Protein AF-A0A935EZH1-F1 (afdb_monomer)

Mean predicted aligned error: 5.05 Å

Solvent-accessible surface area (backbone atoms only — not comparable to full-atom values): 7744 Å² total; per-residue (Å²): 63,42,37,42,35,36,66,31,36,33,66,79,80,51,53,32,55,53,38,46,32,31,34,36,39,27,26,78,84,67,53,75,42,56,32,66,47,81,33,93,39,33,60,50,78,46,59,80,34,67,82,28,65,54,37,97,57,52,30,60,74,58,43,36,92,97,57,56,61,54,73,52,80,43,65,44,79,91,60,82,68,48,70,51,41,32,40,40,44,85,37,91,50,43,87,83,33,95,85,34,66,62,54,72,47,69,59,83,83,88,78,80,68,90,66,92,73,59,71,46,75,74,84,78,80,86,79,90,126

Foldseek 3Di:
DKKKFFQADEPVPFGDWLAKKKKWKQWPVRDTWIAMDGTPHRMDDDDQFQVPPPTPDGSCVRAPPPTDIDMDMDRPDPDDTDMWIKDFQDFPCVVPDVPRDGGMDIDDDPDDDPDDGDYHDDDDDDDDD

Sequence (129 aa):
MLILNRVAGDFTSSAATIGNITGLVYDDQEIAYSYTRSIGSCQLREVLSNTFPRTFTPFSRVIPAGRSGWMKIYNAGTDEKALFGATINYNPDSQSNTGAFNQGHNLHTLTVTERQITVRIPVIIPTCN

Radius of gyration: 17.75 Å; Cα contacts (8 Å, |Δi|>4): 247; chains: 1; bounding box: 43×35×56 Å

Structure (mmCIF, N/CA/C/O backbone):
data_AF-A0A935EZH1-F1
#
_entry.id   AF-A0A935EZH1-F1
#
loop_
_atom_site.group_PDB
_atom_site.id
_atom_site.type_symbol
_atom_site.label_atom_id
_atom_site.label_alt_id
_atom_site.label_comp_id
_atom_site.label_asym_id
_atom_site.label_entity_id
_atom_site.label_seq_id
_atom_site.pdbx_PDB_ins_code
_atom_site.Cartn_x
_atom_site.Cartn_y
_atom_site.Cartn_z
_atom_site.occupancy
_atom_site.B_iso_or_equiv
_atom_site.auth_seq_id
_atom_site.auth_comp_id
_atom_site.auth_asym_id
_atom_site.auth_atom_id
_atom_site.pdbx_PDB_model_num
ATOM 1 N N . MET A 1 1 ? -9.785 -5.017 2.496 1.00 94.06 1 MET A N 1
ATOM 2 C CA . MET A 1 1 ? -8.588 -5.467 1.758 1.00 94.06 1 MET A CA 1
ATOM 3 C C . MET A 1 1 ? -8.031 -4.304 0.963 1.00 94.06 1 MET A C 1
ATOM 5 O O . MET A 1 1 ? -8.762 -3.699 0.194 1.00 94.06 1 MET A O 1
ATOM 9 N N . LEU A 1 2 ? -6.754 -4.001 1.154 1.00 95.81 2 LEU A N 1
ATOM 10 C CA . LEU A 1 2 ? -5.994 -3.040 0.370 1.00 95.81 2 LEU A CA 1
ATOM 11 C C . LEU A 1 2 ? -5.303 -3.763 -0.788 1.00 95.81 2 LEU A C 1
ATOM 13 O O . LEU A 1 2 ? -4.636 -4.776 -0.577 1.00 95.81 2 LEU A O 1
ATOM 17 N N . ILE A 1 3 ? -5.431 -3.206 -1.987 1.00 97.19 3 ILE A N 1
ATOM 18 C CA . ILE A 1 3 ? -4.666 -3.583 -3.171 1.00 97.19 3 ILE A CA 1
ATOM 19 C C . ILE A 1 3 ? -3.810 -2.385 -3.569 1.00 97.19 3 ILE A C 1
ATOM 21 O O . ILE A 1 3 ? -4.335 -1.288 -3.747 1.00 97.19 3 ILE A O 1
ATOM 25 N N . LEU A 1 4 ? -2.509 -2.597 -3.744 1.00 96.38 4 LEU A N 1
ATOM 26 C CA . LEU A 1 4 ? -1.572 -1.588 -4.235 1.00 96.38 4 LEU A CA 1
ATOM 27 C C . LEU A 1 4 ? -0.754 -2.182 -5.378 1.00 96.38 4 LEU A C 1
ATOM 29 O O . LEU A 1 4 ? -0.311 -3.323 -5.288 1.00 96.38 4 LEU A O 1
ATOM 33 N N . ASN A 1 5 ? -0.542 -1.409 -6.432 1.00 95.06 5 ASN A N 1
ATOM 34 C CA . ASN A 1 5 ? 0.177 -1.802 -7.635 1.00 95.06 5 ASN A CA 1
ATOM 35 C C . ASN A 1 5 ? 1.203 -0.735 -8.006 1.00 95.06 5 ASN A C 1
ATOM 37 O O . ASN A 1 5 ? 0.986 0.455 -7.759 1.00 95.06 5 ASN A O 1
ATOM 41 N N . ARG A 1 6 ? 2.283 -1.160 -8.666 1.00 93.25 6 ARG A N 1
ATOM 42 C CA . ARG A 1 6 ? 3.224 -0.257 -9.335 1.00 93.25 6 ARG A CA 1
ATOM 43 C C . ARG A 1 6 ? 2.976 -0.245 -10.843 1.00 93.25 6 ARG A C 1
ATOM 45 O O . ARG A 1 6 ? 2.917 -1.299 -11.469 1.00 93.25 6 ARG A O 1
ATOM 52 N N . VAL A 1 7 ? 2.897 0.945 -11.433 1.00 92.00 7 VAL A N 1
ATOM 53 C CA . VAL A 1 7 ? 2.927 1.132 -12.891 1.00 92.00 7 VAL A CA 1
ATOM 54 C C . VAL A 1 7 ? 4.389 1.218 -13.316 1.00 92.00 7 VAL A C 1
ATOM 56 O O . VAL A 1 7 ? 5.002 2.260 -13.136 1.00 92.00 7 VAL A O 1
ATOM 59 N N . ALA A 1 8 ? 4.983 0.120 -13.782 1.00 93.00 8 ALA A N 1
ATOM 60 C CA . ALA A 1 8 ? 6.298 0.083 -14.440 1.00 93.00 8 ALA A CA 1
ATOM 61 C C . ALA A 1 8 ? 6.637 -1.354 -14.866 1.00 93.00 8 ALA A C 1
ATOM 63 O O . ALA A 1 8 ? 6.058 -2.316 -14.357 1.00 93.00 8 ALA A O 1
ATOM 64 N N . GLY A 1 9 ? 7.645 -1.497 -15.723 1.00 92.88 9 GLY A N 1
ATOM 65 C CA . GLY A 1 9 ? 8.238 -2.787 -16.074 1.00 92.88 9 GLY A CA 1
ATOM 66 C C . GLY A 1 9 ? 7.780 -3.309 -17.427 1.00 92.88 9 GLY A C 1
ATOM 67 O O . GLY A 1 9 ? 7.296 -2.553 -18.271 1.00 92.88 9 GLY A O 1
ATOM 68 N N . ASP A 1 10 ? 7.968 -4.608 -17.637 1.00 93.00 10 ASP A N 1
ATOM 69 C CA . ASP A 1 10 ? 7.724 -5.256 -18.917 1.00 93.00 10 ASP A CA 1
ATOM 70 C C . ASP A 1 10 ? 6.665 -6.341 -18.767 1.00 93.00 10 ASP A C 1
ATOM 72 O O . ASP A 1 10 ? 6.918 -7.414 -18.228 1.00 93.00 10 ASP A O 1
ATOM 76 N N . PHE A 1 11 ? 5.464 -6.076 -19.269 1.00 90.25 11 PHE A N 1
ATOM 77 C CA . PHE A 1 11 ? 4.329 -6.984 -19.127 1.00 90.25 11 PHE A CA 1
ATOM 78 C C . PHE A 1 11 ? 4.418 -8.193 -20.067 1.00 90.25 11 PHE A C 1
ATOM 80 O O . PHE A 1 11 ? 3.543 -9.052 -20.033 1.00 90.25 11 PHE A O 1
ATOM 87 N N . THR A 1 12 ? 5.478 -8.300 -20.877 1.00 88.81 12 THR A N 1
ATOM 88 C CA . THR A 1 12 ? 5.827 -9.553 -21.565 1.00 88.81 12 THR A CA 1
ATOM 89 C C . THR A 1 12 ? 6.486 -10.570 -20.633 1.00 88.81 12 THR A C 1
ATOM 91 O O . THR A 1 12 ? 6.497 -11.757 -20.946 1.00 88.81 12 THR A O 1
ATOM 94 N N . SER A 1 13 ? 7.035 -10.123 -19.496 1.00 90.00 13 SER A N 1
ATOM 95 C CA . SER A 1 13 ? 7.741 -10.976 -18.536 1.00 90.00 13 SER A CA 1
ATOM 96 C C . SER A 1 13 ? 7.266 -10.74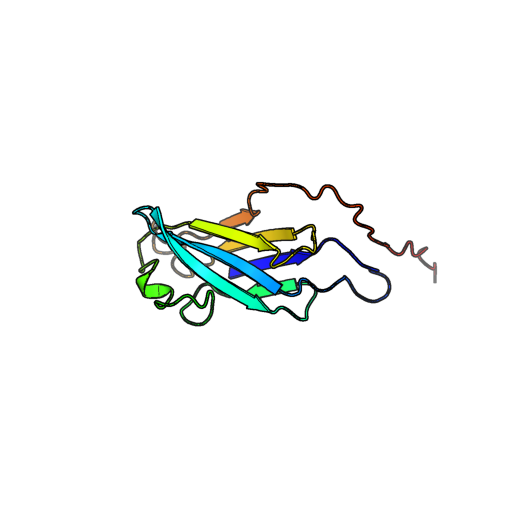9 -17.103 1.00 90.00 13 SER A C 1
ATOM 98 O O . SER A 1 13 ? 6.649 -11.628 -16.509 1.00 90.00 13 SER A O 1
ATOM 100 N N . SER A 1 14 ? 7.535 -9.574 -16.536 1.00 88.44 14 SER A N 1
ATOM 101 C CA . SER A 1 14 ? 7.105 -9.196 -15.196 1.00 88.44 14 SER A CA 1
ATOM 102 C C . SER A 1 14 ? 7.012 -7.677 -15.031 1.00 88.44 14 SER A C 1
ATOM 104 O O . SER A 1 14 ? 7.894 -6.911 -15.436 1.00 88.44 14 SER A O 1
ATOM 106 N N . ALA A 1 15 ? 5.945 -7.238 -14.365 1.00 91.94 15 ALA A N 1
ATOM 107 C CA . ALA A 1 15 ? 5.822 -5.867 -13.893 1.00 91.94 15 ALA A CA 1
ATOM 108 C C . ALA A 1 15 ? 6.885 -5.565 -12.821 1.00 91.94 15 ALA A C 1
ATOM 110 O O . ALA A 1 15 ? 7.289 -6.434 -12.046 1.00 91.94 15 ALA A O 1
ATOM 111 N N . ALA A 1 16 ? 7.319 -4.309 -12.744 1.00 93.75 16 ALA A N 1
ATOM 112 C CA . ALA A 1 16 ? 8.307 -3.887 -11.761 1.00 93.75 16 ALA A CA 1
ATOM 113 C C . ALA A 1 16 ? 7.762 -4.030 -10.329 1.00 93.75 16 ALA A C 1
ATOM 115 O O . ALA A 1 16 ? 6.590 -3.764 -10.054 1.00 93.75 16 ALA A O 1
ATOM 116 N N . THR A 1 17 ? 8.628 -4.410 -9.392 1.00 94.31 17 THR A N 1
ATOM 117 C CA . THR A 1 17 ? 8.250 -4.594 -7.985 1.00 94.31 17 THR A CA 1
ATOM 118 C C . THR A 1 17 ? 7.945 -3.260 -7.301 1.00 94.31 17 THR A C 1
ATOM 120 O O . THR A 1 17 ? 8.539 -2.230 -7.622 1.00 94.31 17 THR A O 1
ATOM 123 N N . ILE A 1 18 ? 7.027 -3.255 -6.331 1.00 93.94 18 ILE A N 1
ATOM 124 C CA . ILE A 1 18 ? 6.692 -2.065 -5.532 1.00 93.94 18 ILE A CA 1
ATOM 125 C C . ILE A 1 18 ? 7.890 -1.650 -4.664 1.00 93.94 18 ILE A C 1
ATOM 127 O O . ILE A 1 18 ? 8.175 -0.462 -4.512 1.00 93.94 18 ILE A O 1
ATOM 131 N N . GLY A 1 19 ? 8.639 -2.609 -4.122 1.00 93.12 19 GLY A N 1
ATOM 132 C CA . GLY A 1 19 ? 9.753 -2.354 -3.214 1.00 93.12 19 GLY A CA 1
ATOM 133 C C . GLY A 1 19 ? 9.280 -1.813 -1.864 1.00 93.12 19 GLY A C 1
ATOM 134 O O . GLY A 1 19 ? 8.216 -2.178 -1.368 1.00 93.12 19 GLY A O 1
ATOM 135 N N . ASN A 1 20 ? 10.085 -0.949 -1.249 1.00 93.62 20 ASN A N 1
ATOM 136 C CA . ASN A 1 20 ? 9.756 -0.371 0.052 1.00 93.62 20 ASN A CA 1
ATOM 137 C C . ASN A 1 20 ? 8.738 0.773 -0.077 1.00 93.62 20 ASN A C 1
ATOM 139 O O . ASN A 1 20 ? 8.908 1.670 -0.912 1.00 93.62 20 ASN A O 1
ATOM 143 N N . ILE A 1 21 ? 7.728 0.745 0.791 1.00 94.06 21 ILE A N 1
ATOM 144 C CA . ILE A 1 21 ? 6.773 1.830 1.025 1.00 94.06 21 ILE A CA 1
ATOM 145 C C . ILE A 1 21 ? 6.823 2.257 2.491 1.00 94.06 21 ILE A C 1
ATOM 147 O O . ILE A 1 21 ? 7.098 1.446 3.382 1.00 94.06 21 ILE A O 1
ATOM 151 N N . THR A 1 22 ? 6.503 3.520 2.726 1.00 95.19 22 THR A N 1
ATOM 152 C CA . THR A 1 22 ? 6.234 4.067 4.055 1.00 95.19 22 THR A CA 1
ATOM 153 C C . THR A 1 22 ? 4.836 4.666 4.045 1.00 95.19 22 THR A C 1
ATOM 155 O O . THR A 1 22 ? 4.318 5.058 2.999 1.00 95.19 22 THR A O 1
ATOM 158 N N . GLY A 1 23 ? 4.185 4.699 5.198 1.00 95.12 23 GLY A N 1
ATOM 159 C CA . GLY A 1 23 ? 2.867 5.287 5.311 1.00 95.12 23 GLY A CA 1
ATOM 160 C C . GLY A 1 23 ? 2.555 5.802 6.701 1.00 95.12 23 GLY A C 1
ATOM 161 O O . GLY A 1 23 ? 3.279 5.546 7.665 1.00 95.12 23 GLY A O 1
ATOM 162 N N . LEU A 1 24 ? 1.434 6.510 6.772 1.00 96.50 24 LEU A N 1
ATOM 163 C CA . LEU A 1 24 ? 0.814 6.984 8.003 1.00 96.50 24 LEU A CA 1
ATOM 164 C C . LEU A 1 24 ? -0.620 6.470 8.042 1.00 96.50 24 LEU A C 1
ATOM 166 O O . LEU A 1 24 ? -1.321 6.537 7.034 1.00 96.50 24 LEU A O 1
ATOM 170 N N . VAL A 1 25 ? -1.052 5.969 9.190 1.00 97.12 25 VAL A N 1
ATOM 171 C CA . VAL A 1 25 ? -2.456 5.692 9.501 1.00 97.12 25 VAL A CA 1
ATOM 172 C C . VAL A 1 25 ? -2.921 6.747 10.488 1.00 97.12 25 VAL A C 1
ATOM 174 O O . VAL A 1 25 ? -2.197 7.047 11.430 1.00 97.12 25 VAL A O 1
ATOM 177 N N . TYR A 1 26 ? -4.106 7.288 10.266 1.00 97.25 26 TYR A N 1
ATOM 178 C CA . TYR A 1 26 ? -4.747 8.280 11.109 1.00 97.25 26 TYR A CA 1
ATOM 179 C C . TYR A 1 26 ? -6.033 7.693 11.677 1.00 97.25 26 TYR A C 1
ATOM 181 O O . TYR A 1 26 ? -6.800 7.058 10.943 1.00 97.25 26 TYR A O 1
ATOM 189 N N . ASP A 1 27 ? -6.250 7.894 12.971 1.00 96.12 27 ASP A N 1
ATOM 190 C CA . ASP A 1 27 ? -7.533 7.617 13.612 1.00 96.12 27 ASP A CA 1
ATOM 191 C C . ASP A 1 27 ? -8.545 8.751 13.348 1.00 96.12 27 ASP A C 1
ATOM 193 O O . ASP A 1 27 ? -8.293 9.678 12.571 1.00 96.12 27 ASP A O 1
ATOM 197 N N . ASP A 1 28 ? -9.718 8.673 13.972 1.00 94.81 28 ASP A N 1
ATOM 198 C CA . ASP A 1 28 ? -10.762 9.691 13.846 1.00 94.81 28 ASP A CA 1
ATOM 199 C C . ASP A 1 28 ? -10.447 11.001 14.592 1.00 94.81 28 ASP A C 1
ATOM 201 O O . ASP A 1 28 ? -11.158 11.986 14.412 1.00 94.81 28 ASP A O 1
ATOM 205 N N . GLN A 1 29 ? -9.386 11.023 15.403 1.00 95.62 29 GLN A N 1
ATOM 206 C CA . GLN A 1 29 ? -8.866 12.207 16.091 1.00 95.62 29 GLN A CA 1
ATOM 207 C C . GLN A 1 29 ? -7.637 12.799 15.379 1.00 95.62 29 GLN A C 1
ATOM 209 O O . GLN A 1 29 ? -6.986 13.692 15.919 1.00 95.62 29 GLN A O 1
ATOM 214 N N . GLU A 1 30 ? -7.318 12.307 14.177 1.00 95.62 30 GLU A N 1
ATOM 215 C CA . GLU A 1 30 ? -6.157 12.692 13.369 1.00 95.62 30 GLU A CA 1
ATOM 216 C C . GLU A 1 30 ? -4.789 12.385 14.011 1.00 95.62 30 GLU A C 1
ATOM 218 O O . GLU A 1 30 ? -3.764 12.948 13.614 1.00 95.62 30 GLU A O 1
ATOM 223 N N . ILE A 1 31 ? -4.725 11.439 14.952 1.00 96.19 31 ILE A N 1
ATOM 224 C CA . ILE A 1 31 ? -3.453 10.967 15.507 1.00 96.19 31 ILE A CA 1
ATOM 225 C C . ILE A 1 31 ? -2.769 10.052 14.491 1.00 96.19 31 ILE A C 1
ATOM 227 O O . ILE A 1 31 ? -3.337 9.061 14.034 1.00 96.19 31 ILE A O 1
ATOM 231 N N . ALA A 1 32 ? -1.520 10.376 14.146 1.00 96.62 32 ALA A N 1
ATOM 232 C CA . ALA A 1 32 ? -0.756 9.678 13.118 1.00 96.62 32 ALA A CA 1
ATOM 233 C C . ALA A 1 32 ? 0.098 8.525 13.673 1.00 96.62 32 ALA A C 1
ATOM 235 O O . ALA A 1 32 ? 0.855 8.684 14.631 1.00 96.62 32 ALA A O 1
ATOM 236 N N . TYR A 1 33 ? 0.075 7.391 12.975 1.00 97.06 33 TYR A N 1
ATOM 237 C CA . TYR A 1 33 ? 0.861 6.196 13.271 1.00 97.06 33 TYR A CA 1
ATOM 238 C C . TYR A 1 33 ? 1.628 5.755 12.027 1.00 97.06 33 TYR A C 1
ATOM 240 O O . TYR A 1 33 ? 1.033 5.379 11.014 1.00 97.06 33 TYR A O 1
ATOM 248 N N . SER A 1 34 ? 2.957 5.787 12.089 1.00 95.88 34 SER A N 1
ATOM 249 C CA . SER A 1 34 ? 3.805 5.431 10.953 1.00 95.88 34 SER A CA 1
ATOM 250 C C . SER A 1 34 ? 4.029 3.928 10.824 1.00 95.88 34 SER A C 1
ATOM 252 O O . SER A 1 34 ? 4.058 3.187 11.809 1.00 95.88 34 SER A O 1
ATOM 254 N N . TYR A 1 35 ? 4.198 3.478 9.585 1.00 95.19 35 TYR A N 1
ATOM 255 C CA . TYR A 1 35 ? 4.605 2.115 9.264 1.00 95.19 35 TYR A CA 1
ATOM 256 C C . TYR A 1 35 ? 5.500 2.095 8.028 1.00 95.19 35 TYR A C 1
ATOM 258 O O . TYR A 1 35 ? 5.475 3.004 7.194 1.00 95.19 35 TYR A O 1
ATOM 266 N N . THR A 1 36 ? 6.257 1.014 7.884 1.00 94.50 36 THR A N 1
ATOM 267 C CA . THR A 1 36 ? 7.020 0.703 6.676 1.00 94.50 36 THR A CA 1
ATOM 268 C C . THR A 1 36 ? 6.700 -0.716 6.227 1.00 94.50 36 THR A C 1
ATOM 270 O O . THR A 1 36 ? 6.307 -1.574 7.024 1.00 94.50 36 THR A O 1
ATOM 273 N N . ARG A 1 37 ? 6.819 -0.980 4.926 1.00 93.69 37 ARG A N 1
ATOM 274 C CA . ARG A 1 37 ? 6.621 -2.319 4.369 1.00 93.69 37 ARG A CA 1
ATOM 275 C C . ARG A 1 37 ? 7.535 -2.531 3.174 1.00 93.69 37 ARG A C 1
ATOM 277 O O . ARG A 1 37 ? 7.539 -1.732 2.243 1.00 93.69 37 ARG A O 1
ATOM 284 N N . SER A 1 38 ? 8.271 -3.639 3.194 1.00 93.75 38 SER A N 1
ATOM 285 C CA . SER A 1 38 ? 9.025 -4.121 2.038 1.00 93.75 38 SER A CA 1
ATOM 286 C C . SER A 1 38 ? 8.171 -5.080 1.214 1.00 93.75 38 SER A C 1
ATOM 288 O O . SER A 1 38 ? 7.527 -5.975 1.770 1.00 93.75 38 SER A O 1
ATOM 290 N N . ILE A 1 39 ? 8.116 -4.859 -0.101 1.00 94.31 39 ILE A N 1
ATOM 291 C CA . ILE A 1 39 ? 7.246 -5.587 -1.026 1.00 94.31 39 ILE A CA 1
ATOM 292 C C . ILE A 1 39 ? 8.080 -6.037 -2.227 1.00 94.31 39 ILE A C 1
ATOM 294 O O . ILE A 1 39 ? 8.386 -5.254 -3.124 1.00 94.31 39 ILE A O 1
ATOM 298 N N . GLY A 1 40 ? 8.445 -7.319 -2.248 1.00 93.12 40 GLY A N 1
ATOM 299 C CA . GLY A 1 40 ? 9.213 -7.935 -3.339 1.00 93.12 40 GLY A CA 1
ATOM 300 C C . GLY A 1 40 ? 8.391 -8.277 -4.588 1.00 93.12 40 GLY A C 1
ATOM 301 O O . GLY A 1 40 ? 8.912 -8.905 -5.500 1.00 93.12 40 GLY A O 1
ATOM 302 N N . SER A 1 41 ? 7.114 -7.896 -4.632 1.00 93.44 41 SER A N 1
ATOM 303 C CA . SER A 1 41 ? 6.171 -8.182 -5.719 1.00 93.44 41 SER A CA 1
ATOM 304 C C . SER A 1 41 ? 5.708 -6.902 -6.422 1.00 93.44 41 SER A C 1
ATOM 306 O O . SER A 1 41 ? 5.867 -5.794 -5.908 1.00 93.44 41 SER A O 1
ATOM 308 N N . CYS A 1 42 ? 5.115 -7.041 -7.609 1.00 93.38 42 CYS A N 1
ATOM 309 C CA . CYS A 1 42 ? 4.501 -5.939 -8.364 1.00 93.38 42 CYS A CA 1
ATOM 310 C C . CYS A 1 42 ? 3.144 -5.477 -7.799 1.00 93.38 42 CYS A C 1
ATOM 312 O O . CYS A 1 42 ? 2.698 -4.364 -8.084 1.00 93.38 42 CYS A O 1
ATOM 314 N N . GLN A 1 43 ? 2.514 -6.321 -6.978 1.00 94.69 43 GLN A N 1
ATOM 315 C CA . GLN A 1 43 ? 1.231 -6.069 -6.332 1.00 94.69 43 GLN A CA 1
ATOM 316 C C . GLN A 1 43 ? 1.286 -6.464 -4.853 1.00 94.69 43 GLN A C 1
ATOM 318 O O . GLN A 1 43 ? 1.779 -7.539 -4.500 1.00 94.69 43 GLN A O 1
ATOM 323 N N . LEU A 1 44 ? 0.728 -5.610 -3.999 1.00 95.62 44 LEU A N 1
ATOM 324 C CA . LEU A 1 44 ? 0.397 -5.899 -2.608 1.00 95.62 44 LEU A CA 1
ATOM 325 C C . LEU A 1 44 ? -1.102 -6.180 -2.508 1.00 95.62 44 LEU A C 1
ATOM 327 O O . LEU A 1 44 ? -1.906 -5.409 -3.031 1.00 95.62 44 LEU A O 1
ATOM 331 N N . ARG A 1 45 ? -1.470 -7.244 -1.793 1.00 96.06 45 ARG A N 1
ATOM 332 C CA . ARG A 1 45 ? -2.850 -7.518 -1.378 1.00 96.06 45 ARG A CA 1
ATOM 333 C C . ARG A 1 45 ? -2.840 -7.896 0.087 1.00 96.06 45 ARG A C 1
ATOM 335 O O . ARG A 1 45 ? -2.326 -8.953 0.430 1.00 96.06 45 ARG A O 1
ATOM 342 N N . GLU A 1 46 ? -3.380 -7.030 0.928 1.00 95.75 46 GLU A N 1
ATOM 343 C CA . GLU A 1 46 ? -3.362 -7.238 2.373 1.00 95.75 46 GLU A CA 1
ATOM 344 C C . GLU A 1 46 ? -4.698 -6.854 2.997 1.00 95.75 46 GLU A C 1
ATOM 346 O O . GLU A 1 46 ? -5.386 -5.925 2.564 1.00 95.75 46 GLU A O 1
ATOM 351 N N . VAL A 1 47 ? -5.080 -7.568 4.048 1.00 94.00 47 VAL A N 1
ATOM 352 C CA . VAL A 1 47 ? -6.222 -7.190 4.880 1.00 94.00 47 VAL A CA 1
ATOM 353 C C . VAL A 1 47 ? -5.725 -6.257 5.977 1.00 94.00 47 VAL A C 1
ATOM 355 O O . VAL A 1 47 ? -4.749 -6.565 6.659 1.00 94.00 47 VAL A O 1
ATOM 358 N N . LEU A 1 48 ? -6.413 -5.125 6.156 1.00 93.25 48 LEU A N 1
ATOM 359 C CA . LEU A 1 48 ? -6.139 -4.214 7.264 1.00 93.25 48 LEU A CA 1
ATOM 360 C C . LEU A 1 48 ? -6.491 -4.923 8.577 1.00 93.25 48 LEU A C 1
ATOM 362 O O . LEU A 1 48 ? -7.648 -5.257 8.822 1.00 93.25 48 LEU A O 1
ATOM 366 N N . SER A 1 49 ? -5.471 -5.239 9.364 1.00 93.69 49 SER A N 1
ATOM 367 C CA . SER A 1 49 ? -5.549 -6.071 10.561 1.00 93.69 49 SER A CA 1
ATOM 368 C C . SER A 1 49 ? -4.307 -5.864 11.435 1.00 93.69 49 SER A C 1
ATOM 370 O O . SER A 1 49 ? -3.399 -5.107 11.100 1.00 93.69 49 SER A O 1
ATOM 372 N N . ASN A 1 50 ? -4.202 -6.581 12.554 1.00 94.31 50 ASN A N 1
ATOM 373 C CA . ASN A 1 50 ? -3.040 -6.473 13.448 1.00 94.31 50 ASN A CA 1
ATOM 374 C C . ASN A 1 50 ? -1.713 -6.976 12.837 1.00 94.31 50 ASN A C 1
ATOM 376 O O . ASN A 1 50 ? -0.649 -6.802 13.442 1.00 94.31 50 ASN A O 1
ATOM 380 N N . THR A 1 51 ? -1.745 -7.580 11.646 1.00 93.94 51 THR A N 1
ATOM 381 C CA . THR A 1 51 ? -0.546 -7.967 10.887 1.00 93.94 51 THR A CA 1
ATOM 382 C C . THR A 1 51 ? -0.152 -6.947 9.817 1.00 93.94 51 THR A C 1
ATOM 384 O O . THR A 1 51 ? 1.008 -6.937 9.405 1.00 93.94 51 THR A O 1
ATOM 387 N N . PHE A 1 52 ? -1.065 -6.073 9.387 1.00 93.75 52 PHE A N 1
ATOM 388 C CA . PHE A 1 52 ? -0.794 -5.003 8.432 1.00 93.75 52 PHE A CA 1
ATOM 389 C C . PHE A 1 52 ? -1.853 -3.892 8.524 1.00 93.75 52 PHE A C 1
ATOM 391 O O . PHE A 1 52 ? -3.040 -4.199 8.443 1.00 93.75 52 PHE A O 1
ATOM 398 N N . PRO A 1 53 ? -1.466 -2.607 8.559 1.00 94.81 53 PRO A N 1
ATOM 399 C CA . PRO A 1 53 ? -0.103 -2.081 8.654 1.00 94.81 53 PRO A CA 1
ATOM 400 C C . PRO A 1 53 ? 0.515 -2.301 10.045 1.00 94.81 53 PRO A C 1
ATOM 402 O O . PRO A 1 53 ? -0.161 -2.213 11.067 1.00 94.81 53 PRO A O 1
ATOM 405 N N . ARG A 1 54 ? 1.822 -2.595 10.087 1.00 93.31 54 ARG A N 1
ATOM 406 C CA . ARG A 1 54 ? 2.584 -2.764 11.337 1.00 93.31 54 ARG A CA 1
ATOM 407 C C . ARG A 1 54 ? 3.097 -1.405 11.798 1.00 93.31 54 ARG A C 1
ATOM 409 O O . ARG A 1 54 ? 4.163 -0.970 11.372 1.00 93.31 54 ARG A O 1
ATOM 416 N N . THR A 1 55 ? 2.317 -0.742 12.636 1.00 93.81 55 THR A N 1
ATOM 417 C CA . THR A 1 55 ? 2.729 0.454 13.379 1.00 93.81 55 THR A CA 1
ATOM 418 C C . THR A 1 55 ? 3.217 0.040 14.782 1.00 93.81 55 THR A C 1
ATOM 420 O O . THR A 1 55 ? 3.243 -1.150 15.111 1.00 93.81 55 THR A O 1
ATOM 423 N N . PHE A 1 56 ? 3.614 0.998 15.628 1.00 93.44 56 PHE A N 1
ATOM 424 C CA . PHE A 1 56 ? 4.007 0.717 17.022 1.00 93.44 56 PHE A CA 1
ATOM 425 C C . PHE A 1 56 ? 2.861 0.126 17.869 1.00 93.44 56 PHE A C 1
ATOM 427 O O . PHE A 1 56 ? 3.097 -0.664 18.782 1.00 93.44 56 PHE A O 1
ATOM 434 N N . THR A 1 57 ? 1.616 0.469 17.537 1.00 92.94 57 THR A N 1
ATOM 435 C CA . THR A 1 57 ? 0.405 0.021 18.232 1.00 92.94 57 THR A CA 1
ATOM 436 C C . THR A 1 57 ? -0.440 -0.824 17.273 1.00 92.94 57 THR A C 1
ATOM 438 O O . THR A 1 57 ? -0.644 -0.397 16.148 1.00 92.94 57 THR A O 1
ATOM 441 N N . PRO A 1 58 ? -0.987 -1.992 17.659 1.00 93.69 58 PRO A N 1
ATOM 442 C CA . PRO A 1 58 ? -1.770 -2.830 16.744 1.00 93.69 58 PRO A CA 1
ATOM 443 C C . PRO A 1 58 ? -2.893 -2.069 16.023 1.00 93.69 58 PRO A C 1
ATOM 445 O O . PRO A 1 58 ? -3.556 -1.229 16.631 1.00 93.69 58 PRO A O 1
ATOM 448 N N . PHE A 1 59 ? -3.151 -2.404 14.754 1.00 94.12 59 PHE A N 1
ATOM 449 C CA . PHE A 1 59 ? -4.161 -1.737 13.923 1.00 94.12 59 PHE A CA 1
ATOM 450 C C . PHE A 1 59 ? -5.530 -1.623 14.605 1.00 94.12 59 PHE A C 1
ATOM 452 O O . PHE A 1 59 ? -6.116 -0.550 14.599 1.00 94.12 59 PHE A O 1
ATOM 459 N N . SER A 1 60 ? -6.007 -2.678 15.273 1.00 94.94 60 SER A N 1
ATOM 460 C CA . SER A 1 60 ? -7.308 -2.681 15.956 1.00 94.94 60 SER A CA 1
ATOM 461 C C . SER A 1 60 ? -7.383 -1.755 17.177 1.00 94.94 60 SER A C 1
ATOM 463 O O . SER A 1 60 ? -8.459 -1.578 17.738 1.00 94.94 60 SER A O 1
ATOM 465 N N . ARG A 1 61 ? -6.250 -1.218 17.643 1.00 94.88 61 ARG A N 1
ATO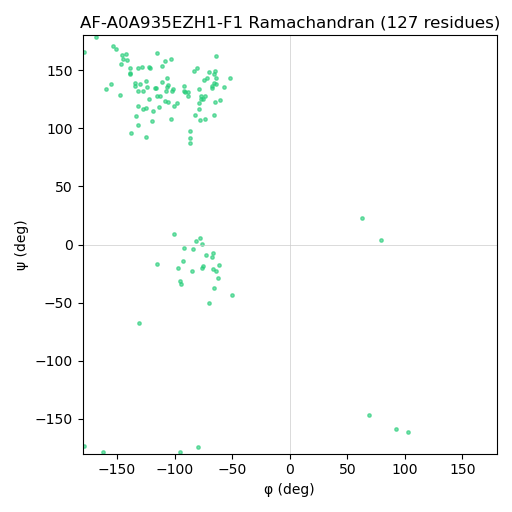M 466 C CA . ARG A 1 61 ? -6.202 -0.152 18.654 1.00 94.88 61 ARG A CA 1
ATOM 467 C C . ARG A 1 61 ? -6.102 1.232 18.020 1.00 94.88 61 ARG A C 1
ATOM 469 O O . ARG A 1 61 ? -6.610 2.172 18.609 1.00 94.88 61 ARG A O 1
ATOM 476 N N . VAL A 1 62 ? -5.454 1.340 16.858 1.00 95.88 62 VAL A N 1
ATOM 477 C CA . VAL A 1 62 ? -5.378 2.590 16.086 1.00 95.88 62 VAL A CA 1
ATOM 478 C C . VAL A 1 62 ? -6.743 2.931 15.490 1.00 95.88 62 VAL A C 1
ATOM 480 O O . VAL A 1 62 ? -7.240 4.028 15.679 1.00 95.88 62 VAL A O 1
ATOM 483 N N . ILE A 1 63 ? -7.383 1.970 14.820 1.00 94.88 63 ILE 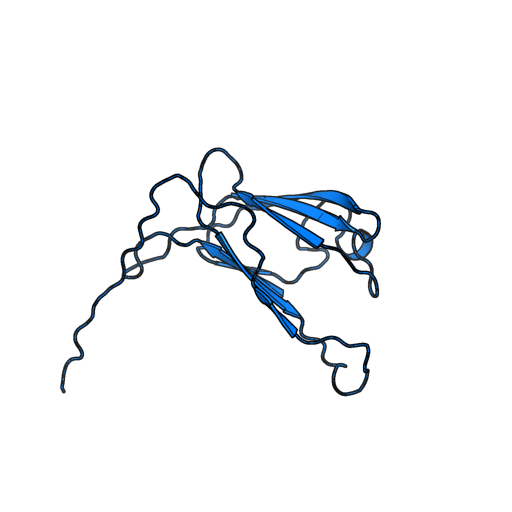A N 1
ATOM 484 C CA . ILE A 1 63 ? -8.753 2.088 14.310 1.00 94.88 63 ILE A CA 1
ATOM 485 C C . ILE A 1 63 ? -9.561 0.915 14.882 1.00 94.88 63 ILE A C 1
ATOM 487 O O . ILE A 1 63 ? -9.549 -0.186 14.320 1.00 94.88 63 ILE A O 1
ATOM 491 N N . PRO A 1 64 ? -10.230 1.109 16.031 1.00 93.06 64 PRO A N 1
ATOM 492 C CA . PRO A 1 64 ? -11.107 0.100 16.609 1.00 93.06 64 PRO A CA 1
ATOM 493 C C . PRO A 1 64 ? -12.315 -0.217 15.724 1.00 93.06 64 PRO A C 1
ATOM 495 O O . PRO A 1 64 ? -12.710 0.562 14.855 1.00 93.06 64 PRO A O 1
ATOM 498 N N . ALA A 1 65 ? -12.952 -1.359 15.986 1.00 88.31 65 ALA A N 1
ATOM 499 C CA . ALA A 1 65 ? -14.213 -1.703 15.339 1.00 88.31 65 ALA A CA 1
ATOM 500 C C . ALA A 1 65 ? -15.269 -0.610 15.590 1.00 88.31 65 ALA A C 1
ATOM 502 O O . ALA A 1 65 ? -15.409 -0.115 16.707 1.00 88.31 65 ALA A O 1
ATOM 503 N N . GLY A 1 66 ? -16.001 -0.232 14.539 1.00 86.38 66 GLY A N 1
ATOM 504 C CA . GLY A 1 66 ? -17.007 0.835 14.599 1.00 86.38 66 GLY A CA 1
ATOM 505 C C . GLY A 1 66 ? -16.442 2.259 14.549 1.00 86.38 66 GLY A C 1
ATOM 506 O O . GLY A 1 66 ? -17.212 3.211 14.652 1.00 86.38 66 GLY A O 1
ATOM 507 N N . ARG A 1 67 ? -15.125 2.427 14.379 1.00 90.75 67 ARG A N 1
ATOM 508 C CA . ARG A 1 67 ? -14.476 3.732 14.193 1.00 90.75 67 ARG A CA 1
ATOM 509 C C . ARG A 1 67 ? -13.994 3.887 12.754 1.00 90.75 67 ARG A C 1
ATOM 511 O O . ARG A 1 67 ? -13.789 2.909 12.037 1.00 90.75 67 ARG A O 1
ATOM 518 N N . SER A 1 68 ? -13.826 5.135 12.340 1.00 90.12 68 SER A N 1
ATOM 519 C CA . SER A 1 68 ? -13.272 5.503 11.041 1.00 90.12 68 SER A CA 1
ATOM 520 C C . SER A 1 68 ? -11.828 5.964 11.179 1.00 90.12 68 SER A C 1
ATOM 522 O O . SER A 1 68 ? -11.392 6.392 12.240 1.00 90.12 68 SER A O 1
ATOM 524 N N . GLY A 1 69 ? -11.099 5.914 10.076 1.00 93.25 69 GLY A N 1
ATOM 525 C CA . GLY A 1 69 ? -9.769 6.482 9.963 1.00 93.25 69 GLY A CA 1
ATOM 526 C C . GLY A 1 69 ? -9.354 6.506 8.502 1.00 93.25 69 GLY A C 1
ATOM 527 O O . GLY A 1 69 ? -10.094 6.056 7.621 1.00 93.25 69 GLY A O 1
ATOM 528 N N . TRP A 1 70 ? -8.169 7.031 8.233 1.00 94.50 70 TRP A N 1
ATOM 529 C CA . TRP A 1 70 ? -7.634 7.130 6.880 1.00 94.50 70 TRP A CA 1
ATOM 530 C C . TRP A 1 70 ? -6.135 6.859 6.878 1.00 94.50 70 TRP A C 1
ATOM 532 O O . TRP A 1 70 ? -5.484 6.840 7.917 1.00 94.50 70 TRP A O 1
ATOM 542 N N . MET A 1 71 ? -5.560 6.588 5.709 1.00 95.50 71 MET A N 1
ATOM 543 C CA . MET A 1 71 ? -4.131 6.307 5.606 1.00 95.50 71 MET A CA 1
ATOM 544 C C . MET A 1 71 ? -3.511 6.970 4.385 1.00 95.50 71 MET A C 1
ATOM 546 O O . MET A 1 71 ? -4.138 7.090 3.334 1.00 95.50 71 MET A O 1
ATOM 550 N N . LYS A 1 72 ? -2.248 7.362 4.529 1.00 95.44 72 LYS A N 1
ATOM 551 C CA . LYS A 1 72 ? -1.367 7.794 3.445 1.00 95.44 72 LYS A CA 1
ATOM 552 C C . LYS A 1 72 ? -0.343 6.709 3.161 1.00 95.44 72 LYS A C 1
ATOM 554 O O . LYS A 1 72 ? 0.159 6.048 4.071 1.00 95.44 72 LYS A O 1
ATOM 559 N N . ILE A 1 73 ? -0.030 6.562 1.882 1.00 94.94 73 ILE A N 1
ATOM 560 C CA . ILE A 1 73 ? 0.977 5.641 1.370 1.00 94.94 73 ILE A CA 1
ATOM 561 C C . ILE A 1 73 ? 1.907 6.457 0.488 1.00 94.94 73 ILE A C 1
ATOM 563 O O . ILE A 1 73 ? 1.446 7.225 -0.353 1.00 94.94 73 ILE A O 1
ATOM 567 N N . TYR A 1 74 ? 3.204 6.294 0.687 1.00 91.38 74 TYR A N 1
ATOM 568 C CA . TYR A 1 74 ? 4.229 6.975 -0.079 1.00 91.38 74 TYR A CA 1
ATOM 569 C C . TYR A 1 74 ? 5.407 6.041 -0.348 1.00 91.38 74 TYR A C 1
ATOM 571 O O . TYR A 1 74 ? 5.618 5.024 0.322 1.00 91.38 74 TYR A O 1
ATOM 579 N N . ASN A 1 75 ? 6.177 6.386 -1.376 1.00 89.38 75 ASN A N 1
ATOM 580 C CA . ASN A 1 75 ? 7.415 5.687 -1.684 1.00 89.38 75 ASN A CA 1
ATOM 581 C C . ASN A 1 75 ? 8.406 5.874 -0.533 1.00 89.38 75 ASN A C 1
ATOM 583 O O . ASN A 1 75 ? 8.525 6.966 0.021 1.00 89.38 75 ASN A O 1
ATOM 587 N N . ALA A 1 76 ? 9.113 4.808 -0.164 1.00 82.81 76 ALA A N 1
ATOM 588 C CA . ALA A 1 76 ? 10.230 4.924 0.760 1.00 82.81 76 ALA A CA 1
ATOM 589 C C . ALA A 1 76 ? 11.520 5.219 -0.025 1.00 82.81 76 ALA A C 1
ATOM 591 O O . ALA A 1 76 ? 11.862 4.472 -0.943 1.00 82.81 76 ALA A O 1
ATOM 592 N N . GLY A 1 77 ? 12.248 6.266 0.374 1.00 73.94 77 GLY A N 1
ATOM 593 C CA . GLY A 1 77 ? 13.537 6.650 -0.213 1.00 73.94 77 GLY A CA 1
ATOM 594 C C . GLY A 1 77 ? 13.429 7.665 -1.356 1.00 73.94 77 GLY A C 1
ATOM 595 O O . GLY A 1 77 ? 12.450 8.395 -1.458 1.00 73.94 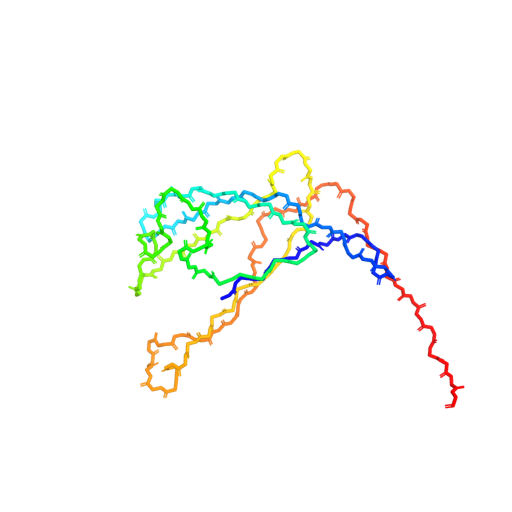77 GLY A O 1
ATOM 596 N N . THR A 1 78 ? 14.465 7.720 -2.195 1.00 71.25 78 THR A N 1
ATOM 597 C CA . THR A 1 78 ? 14.600 8.653 -3.333 1.00 71.25 78 THR A CA 1
ATOM 598 C C . THR A 1 78 ? 14.068 8.094 -4.659 1.00 71.25 78 THR A C 1
ATOM 600 O O . THR A 1 78 ? 14.080 8.791 -5.676 1.00 71.25 78 THR A O 1
ATOM 603 N N . ASP A 1 79 ? 13.605 6.842 -4.667 1.00 73.94 79 ASP A N 1
ATOM 604 C CA . ASP A 1 79 ? 13.021 6.212 -5.848 1.00 73.94 79 ASP A CA 1
ATOM 605 C C . ASP A 1 79 ? 11.554 6.608 -6.003 1.00 73.94 79 ASP A C 1
ATOM 607 O O . ASP A 1 79 ? 10.678 6.175 -5.247 1.00 73.94 79 ASP A O 1
ATOM 611 N N . GLU A 1 80 ? 11.278 7.390 -7.041 1.00 82.38 80 GLU A N 1
ATOM 612 C CA . GLU A 1 80 ? 9.918 7.682 -7.464 1.00 82.38 80 GLU A CA 1
ATOM 613 C C . GLU A 1 80 ? 9.296 6.470 -8.158 1.00 82.38 80 GLU A C 1
ATOM 615 O O . GLU A 1 80 ? 9.848 5.889 -9.096 1.00 82.38 80 GLU A O 1
ATOM 620 N N . LYS A 1 81 ? 8.115 6.079 -7.688 1.00 89.75 81 LYS A N 1
ATOM 621 C CA . LYS A 1 81 ? 7.330 4.983 -8.249 1.00 89.75 81 LYS A CA 1
ATOM 622 C C . LYS A 1 81 ? 5.903 5.466 -8.433 1.00 89.75 81 LYS A C 1
ATOM 624 O O . LYS A 1 81 ? 5.310 6.015 -7.503 1.00 89.75 81 LYS A O 1
ATOM 629 N N . ALA A 1 82 ? 5.349 5.220 -9.614 1.00 91.94 82 ALA A N 1
ATOM 630 C CA . ALA A 1 82 ? 3.933 5.420 -9.868 1.00 91.94 82 ALA A CA 1
ATOM 631 C C . ALA A 1 82 ? 3.139 4.303 -9.182 1.00 91.94 82 ALA A C 1
ATOM 633 O O . ALA A 1 82 ? 3.196 3.142 -9.598 1.00 91.94 82 ALA A O 1
ATOM 634 N N . LEU A 1 83 ? 2.434 4.657 -8.108 1.00 93.06 83 LEU A N 1
ATOM 635 C CA . LEU A 1 83 ? 1.606 3.744 -7.331 1.00 93.06 83 LEU A CA 1
ATOM 636 C C . LEU A 1 83 ? 0.127 4.074 -7.520 1.00 93.06 83 LEU A C 1
ATOM 638 O O . LEU A 1 83 ? -0.269 5.237 -7.523 1.00 93.06 83 LEU A O 1
ATOM 642 N N . PHE A 1 84 ? -0.689 3.035 -7.634 1.00 94.50 84 PHE A N 1
ATOM 643 C CA . PHE A 1 84 ? -2.145 3.135 -7.661 1.00 94.50 84 PHE A CA 1
ATOM 644 C C . PHE A 1 84 ? -2.746 1.918 -6.971 1.00 94.50 84 PHE A C 1
ATOM 646 O O . PHE A 1 84 ? -2.079 0.901 -6.768 1.00 94.50 84 PHE A O 1
ATOM 653 N N . GLY A 1 85 ? -4.016 1.996 -6.602 1.00 96.12 85 GLY A N 1
ATOM 654 C CA . GLY A 1 85 ? -4.637 0.903 -5.883 1.00 96.12 85 GLY A CA 1
ATOM 655 C C . GLY A 1 85 ? -6.095 1.143 -5.576 1.00 96.12 85 GLY A C 1
ATOM 656 O O . GLY A 1 85 ? -6.685 2.137 -5.997 1.00 96.12 85 GLY A O 1
ATOM 657 N N . ALA A 1 86 ? -6.646 0.227 -4.795 1.00 96.94 86 ALA A N 1
ATOM 658 C CA . ALA A 1 86 ? -8.003 0.306 -4.300 1.00 96.94 86 ALA A CA 1
ATOM 659 C C . ALA A 1 86 ? -8.097 -0.319 -2.910 1.00 96.94 86 ALA A C 1
ATOM 661 O O . ALA A 1 86 ? -7.319 -1.200 -2.541 1.00 96.94 86 ALA A O 1
ATOM 662 N N . THR A 1 87 ? -9.088 0.117 -2.151 1.00 95.44 87 THR A N 1
ATOM 663 C CA . THR A 1 87 ? -9.559 -0.577 -0.960 1.00 95.44 87 THR A CA 1
ATOM 664 C C . THR A 1 87 ? -10.893 -1.237 -1.273 1.00 95.44 87 THR A C 1
ATOM 666 O O . THR A 1 87 ? -11.745 -0.648 -1.932 1.00 95.44 87 THR A O 1
ATOM 669 N N . ILE A 1 88 ? -11.064 -2.474 -0.825 1.00 94.94 88 ILE A N 1
ATOM 670 C CA . ILE A 1 88 ? -12.287 -3.259 -0.968 1.00 94.94 88 ILE A CA 1
ATOM 671 C C . ILE A 1 88 ? -12.710 -3.695 0.425 1.00 94.94 88 ILE A C 1
ATOM 673 O O . ILE A 1 88 ? -11.984 -4.435 1.093 1.00 94.94 88 ILE A O 1
ATOM 677 N N . ASN A 1 89 ? -13.878 -3.260 0.868 1.00 91.69 89 ASN A N 1
ATOM 678 C CA . ASN A 1 89 ? -14.487 -3.698 2.107 1.00 91.69 89 ASN A CA 1
ATOM 679 C C . ASN A 1 89 ? -15.567 -4.736 1.810 1.00 91.69 89 ASN A C 1
ATOM 681 O O . ASN A 1 89 ? -16.543 -4.439 1.125 1.00 91.69 89 ASN A O 1
ATOM 685 N N . TYR A 1 90 ? -15.393 -5.943 2.338 1.00 90.94 90 TYR A N 1
ATOM 686 C CA . TYR A 1 90 ? -16.408 -6.986 2.305 1.00 90.94 90 TYR A CA 1
ATOM 687 C C . TYR A 1 90 ? -16.864 -7.242 3.735 1.00 90.94 90 TYR A C 1
ATOM 689 O O . TYR A 1 90 ? -16.055 -7.634 4.576 1.00 90.94 90 TYR A O 1
ATOM 697 N N . ASN A 1 91 ? -18.147 -7.010 3.995 1.00 89.31 91 ASN A N 1
ATOM 698 C CA . ASN A 1 91 ? -18.777 -7.323 5.265 1.00 89.31 91 ASN A CA 1
ATOM 699 C C . ASN A 1 91 ? -19.903 -8.341 5.007 1.00 89.31 91 ASN A C 1
ATOM 701 O O . ASN A 1 91 ? -20.854 -7.990 4.309 1.00 89.31 91 ASN A O 1
ATOM 705 N N . PRO A 1 92 ? -19.805 -9.585 5.514 1.00 90.56 92 PRO A N 1
ATOM 706 C CA . PRO A 1 92 ? -20.813 -10.620 5.268 1.00 90.56 92 PRO A CA 1
ATOM 707 C C . PRO A 1 92 ? -22.187 -10.276 5.863 1.00 90.56 92 PRO A C 1
ATOM 709 O O . PRO A 1 92 ? -23.200 -10.750 5.353 1.00 90.56 92 PRO A O 1
ATOM 712 N N . ASP A 1 93 ? -22.235 -9.407 6.874 1.00 90.69 93 ASP A N 1
ATOM 713 C CA . ASP A 1 93 ? -23.477 -8.982 7.524 1.00 90.69 93 ASP A CA 1
ATOM 714 C C . ASP A 1 93 ? -24.204 -7.874 6.745 1.00 90.69 93 ASP A C 1
ATOM 716 O O . ASP A 1 93 ? -25.247 -7.394 7.180 1.00 90.69 93 ASP A O 1
ATOM 720 N N . SER A 1 94 ? -23.708 -7.461 5.571 1.00 90.12 94 SER A N 1
ATOM 721 C CA . SER A 1 94 ? -24.322 -6.390 4.764 1.00 90.12 94 SER A CA 1
ATOM 722 C C . SER A 1 94 ? -25.751 -6.698 4.305 1.00 90.12 94 SER A C 1
ATOM 724 O O . SER A 1 94 ? -26.468 -5.797 3.884 1.00 90.12 94 SER A O 1
ATOM 726 N N . GLN A 1 95 ? -26.166 -7.969 4.344 1.00 87.94 95 GLN A N 1
ATOM 727 C CA . GLN A 1 95 ? -27.533 -8.390 4.017 1.00 87.94 95 GLN A CA 1
ATOM 728 C C . GLN A 1 95 ? -28.496 -8.285 5.209 1.00 87.94 95 GLN A C 1
ATOM 730 O O . GLN A 1 95 ? -29.705 -8.210 5.008 1.00 87.94 95 GLN A O 1
ATOM 735 N N . SER A 1 96 ? -27.977 -8.299 6.438 1.00 92.50 96 SER A N 1
ATOM 736 C CA . SER A 1 96 ? -28.760 -8.349 7.680 1.00 92.50 96 SER A CA 1
ATOM 737 C C . SER A 1 96 ? -28.607 -7.096 8.548 1.00 92.50 96 SER A C 1
ATOM 739 O O . SER A 1 96 ? -29.436 -6.860 9.425 1.00 92.50 96 SER A O 1
ATOM 741 N N . ASN A 1 97 ? -27.583 -6.275 8.306 1.00 88.31 97 ASN A N 1
ATOM 742 C CA . ASN A 1 97 ? -27.268 -5.079 9.076 1.00 88.31 97 ASN A CA 1
ATOM 743 C C . ASN A 1 97 ? -27.011 -3.885 8.144 1.00 88.31 97 ASN A C 1
ATOM 745 O O . ASN A 1 97 ? -26.068 -3.880 7.358 1.00 88.31 97 ASN A O 1
ATOM 749 N N . THR A 1 98 ? -27.812 -2.827 8.269 1.00 82.81 98 THR A N 1
ATOM 750 C CA . THR A 1 98 ? -27.665 -1.603 7.461 1.00 82.81 98 THR A CA 1
ATOM 751 C C . THR A 1 98 ? -26.375 -0.829 7.756 1.00 82.81 98 THR A C 1
ATOM 753 O O . THR A 1 98 ? -25.919 -0.066 6.909 1.00 82.81 98 THR A O 1
ATOM 756 N N . GLY A 1 99 ? -25.756 -1.038 8.924 1.00 83.94 99 GLY A N 1
ATOM 757 C CA . GLY A 1 99 ? -24.442 -0.494 9.280 1.00 83.94 99 GLY A CA 1
ATOM 758 C C . GLY A 1 99 ? -23.256 -1.331 8.780 1.00 83.94 99 GLY A C 1
ATOM 759 O O . GLY A 1 99 ? -22.104 -0.939 8.969 1.00 83.94 99 GLY A O 1
ATOM 760 N N . ALA A 1 100 ? -23.502 -2.484 8.152 1.00 86.69 100 ALA A N 1
ATOM 761 C CA . ALA A 1 100 ? -22.460 -3.334 7.589 1.00 86.69 100 ALA A CA 1
ATOM 762 C C . ALA A 1 100 ? -22.114 -2.893 6.157 1.00 86.69 100 ALA A C 1
ATOM 764 O O . ALA A 1 100 ? -22.649 -3.393 5.170 1.00 86.69 100 ALA A O 1
ATOM 765 N N . PHE A 1 101 ? -21.183 -1.946 6.047 1.00 84.88 101 PHE A N 1
ATOM 766 C CA . PHE A 1 101 ? -20.743 -1.412 4.757 1.00 84.88 101 PHE A CA 1
ATOM 767 C C . PHE A 1 101 ? -19.983 -2.449 3.919 1.00 84.88 101 PHE A C 1
ATOM 769 O O . PHE A 1 101 ? -19.070 -3.108 4.412 1.00 84.88 101 PHE A O 1
ATOM 776 N N . ASN A 1 102 ? -20.284 -2.528 2.625 1.00 89.69 102 ASN A N 1
ATOM 777 C CA . ASN A 1 102 ? -19.606 -3.382 1.650 1.00 89.69 102 ASN A CA 1
ATOM 778 C C . ASN A 1 102 ? -19.385 -2.621 0.329 1.00 89.69 102 ASN A C 1
ATOM 780 O O . ASN A 1 102 ? -20.278 -2.527 -0.502 1.00 89.69 102 ASN A O 1
ATOM 784 N N . GLN A 1 103 ? -1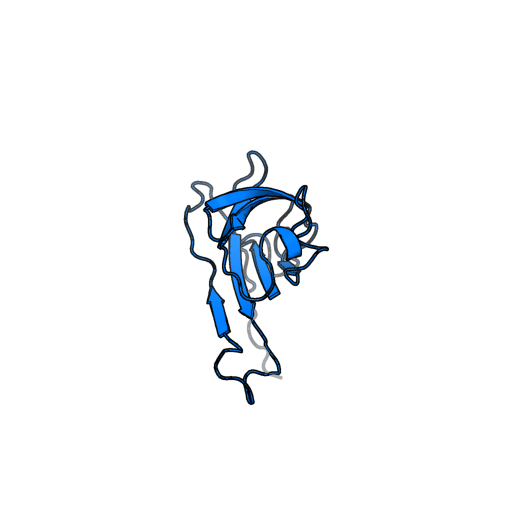8.205 -2.037 0.121 1.00 90.44 103 GLN A N 1
ATOM 785 C CA . GLN A 1 103 ? -17.917 -1.238 -1.080 1.00 90.44 103 GLN A CA 1
ATOM 786 C C . GLN A 1 103 ? -16.435 -1.283 -1.447 1.00 90.44 103 GLN A C 1
ATOM 788 O O . GLN A 1 103 ? -15.600 -1.739 -0.666 1.00 90.44 103 GLN A O 1
ATOM 793 N N . GLY A 1 104 ? -16.105 -0.796 -2.642 1.00 93.44 104 GLY A N 1
ATOM 794 C CA . GLY A 1 104 ? -14.733 -0.601 -3.089 1.00 93.44 104 GLY A CA 1
ATOM 795 C C . GLY A 1 104 ? -14.496 0.834 -3.541 1.00 93.44 104 GLY A C 1
ATOM 796 O O . GLY A 1 104 ? -15.351 1.426 -4.191 1.00 93.44 104 GLY A O 1
ATOM 797 N N . HIS A 1 105 ? -13.324 1.376 -3.222 1.00 95.44 105 HIS A N 1
ATOM 798 C CA . HIS A 1 105 ? -12.896 2.699 -3.665 1.00 95.44 105 HIS A CA 1
ATOM 799 C C . HIS A 1 105 ? -11.458 2.662 -4.162 1.00 95.44 105 HIS A C 1
ATOM 801 O O . HIS A 1 105 ? -10.590 2.041 -3.545 1.00 95.44 105 HIS A O 1
ATOM 807 N N . ASN A 1 106 ? -11.196 3.375 -5.255 1.00 97.06 106 ASN A N 1
ATOM 808 C CA . ASN A 1 106 ? -9.832 3.638 -5.691 1.00 97.06 106 ASN A CA 1
ATOM 809 C C . ASN A 1 106 ? -9.124 4.532 -4.671 1.00 97.06 106 ASN A C 1
ATOM 811 O O . ASN A 1 106 ? -9.739 5.396 -4.045 1.00 97.06 106 ASN A O 1
ATOM 815 N N . LEU A 1 107 ? -7.820 4.325 -4.515 1.00 95.94 107 LEU A N 1
ATOM 816 C CA . LEU A 1 107 ? -6.998 5.218 -3.712 1.00 95.94 107 LEU A CA 1
ATOM 817 C C . LEU A 1 107 ? -6.943 6.592 -4.378 1.00 95.94 107 LEU A C 1
ATOM 819 O O . LEU A 1 107 ? -6.800 6.701 -5.596 1.00 95.94 107 LEU A O 1
ATOM 823 N N . HIS A 1 108 ? -7.037 7.638 -3.565 1.00 96.25 108 HIS A N 1
ATOM 824 C CA . HIS A 1 108 ? -6.933 9.003 -4.050 1.00 96.25 108 HIS A CA 1
ATOM 825 C C . HIS A 1 108 ? -5.466 9.366 -4.314 1.00 96.25 108 HIS A C 1
ATOM 827 O O . HIS A 1 108 ? -4.613 9.240 -3.433 1.00 96.25 108 HIS A O 1
ATOM 833 N N . THR A 1 109 ? -5.172 9.814 -5.533 1.00 93.31 109 THR A N 1
ATOM 834 C CA . THR A 1 109 ? -3.829 10.241 -5.934 1.00 93.31 109 THR A CA 1
ATOM 835 C C . THR A 1 109 ? -3.552 11.648 -5.415 1.00 93.31 109 THR A C 1
ATOM 837 O O . THR A 1 109 ? -4.218 12.595 -5.818 1.00 93.31 109 THR A O 1
ATOM 840 N N . LEU A 1 110 ? -2.554 11.783 -4.538 1.00 91.69 110 LEU A N 1
ATOM 841 C CA . LEU A 1 110 ? -2.145 13.074 -3.967 1.00 91.69 110 LEU A CA 1
ATOM 842 C C . LEU A 1 110 ? -0.992 13.729 -4.729 1.00 91.69 110 LEU A C 1
ATOM 844 O O . LEU A 1 110 ? -0.920 14.950 -4.811 1.00 91.69 110 LEU A O 1
ATOM 848 N N . THR A 1 111 ? -0.080 12.920 -5.262 1.00 90.75 111 THR A N 1
ATOM 849 C CA . THR A 1 111 ? 1.082 13.378 -6.023 1.00 90.75 111 THR A CA 1
ATOM 850 C C . THR A 1 111 ? 1.303 12.476 -7.226 1.00 90.75 111 THR A C 1
ATOM 852 O O . THR A 1 111 ? 0.949 11.294 -7.219 1.00 90.75 111 THR A O 1
ATOM 855 N N . VAL A 1 112 ? 1.891 13.052 -8.270 1.00 89.50 112 VAL A N 1
ATOM 856 C CA . VAL A 1 112 ? 2.356 12.334 -9.457 1.00 89.50 112 VAL A CA 1
ATOM 857 C C . VAL A 1 112 ? 3.881 12.351 -9.478 1.00 89.50 112 VAL A C 1
ATOM 859 O O . VAL A 1 112 ? 4.505 13.220 -8.878 1.00 89.50 112 VAL A O 1
ATOM 862 N N . THR A 1 113 ? 4.480 11.353 -10.118 1.00 87.00 113 THR A N 1
ATOM 863 C CA . THR A 1 113 ? 5.934 11.293 -10.316 1.00 87.00 113 THR A CA 1
ATOM 864 C C . THR A 1 113 ? 6.357 12.281 -11.398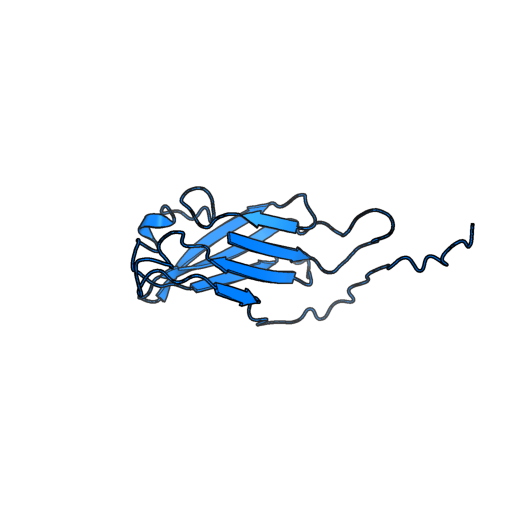 1.00 87.00 113 THR A C 1
ATOM 866 O O . THR A 1 113 ? 5.649 12.451 -12.390 1.00 87.00 113 THR A O 1
ATOM 869 N N . GLU A 1 114 ? 7.504 12.924 -11.202 1.00 86.12 114 GLU A N 1
ATOM 870 C CA . GLU A 1 114 ? 8.114 13.827 -12.186 1.00 86.12 114 GLU A CA 1
ATOM 871 C C . GLU A 1 114 ? 9.113 13.077 -13.081 1.00 86.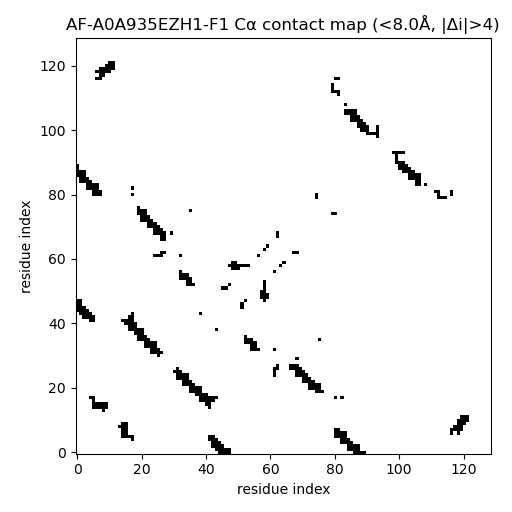12 114 GLU A C 1
ATOM 873 O O . GLU A 1 114 ? 9.514 13.557 -14.143 1.00 86.12 114 GLU A O 1
ATOM 878 N N . ARG A 1 115 ? 9.503 11.864 -12.676 1.00 84.06 115 ARG A N 1
ATOM 879 C CA . ARG A 1 115 ? 10.360 10.972 -13.452 1.00 84.06 115 ARG A CA 1
ATOM 880 C C . ARG A 1 115 ? 9.604 10.210 -14.533 1.00 84.06 115 ARG A C 1
ATOM 882 O O . ARG A 1 115 ? 8.433 9.860 -14.409 1.00 84.06 115 ARG A O 1
ATOM 889 N N . GLN A 1 116 ? 10.336 9.877 -15.595 1.00 87.06 116 GLN A N 1
ATOM 890 C CA . GLN A 1 116 ? 9.830 9.011 -16.650 1.00 87.06 116 GLN A CA 1
ATOM 891 C C . GLN A 1 116 ? 9.565 7.603 -16.103 1.00 87.06 116 GLN A C 1
ATOM 89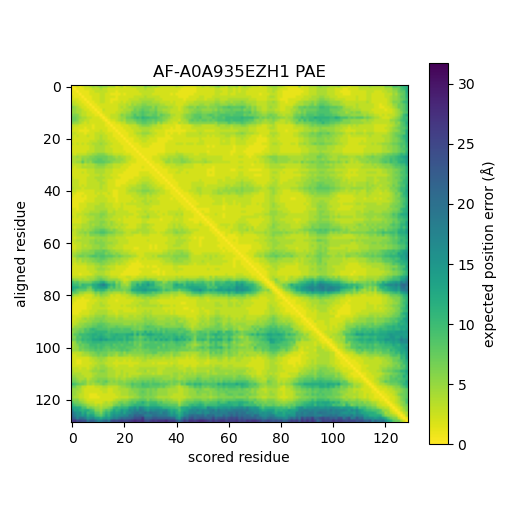3 O O . GLN A 1 116 ? 10.468 6.923 -15.615 1.00 87.06 116 GLN A O 1
ATOM 898 N N . ILE A 1 117 ? 8.321 7.155 -16.248 1.00 89.81 117 ILE A N 1
ATOM 899 C CA . ILE A 1 117 ? 7.894 5.791 -15.961 1.00 89.81 117 ILE A CA 1
ATOM 900 C C . ILE A 1 117 ? 7.601 5.082 -17.281 1.00 89.81 117 ILE A C 1
ATOM 902 O O . ILE A 1 117 ? 6.754 5.525 -18.054 1.00 89.81 117 ILE A O 1
ATOM 906 N N . THR A 1 118 ? 8.276 3.957 -17.517 1.00 90.62 118 THR A N 1
ATOM 907 C CA . THR A 1 118 ? 8.108 3.157 -18.737 1.00 90.62 118 THR A CA 1
ATOM 908 C C . THR A 1 118 ? 7.355 1.865 -18.436 1.00 90.62 118 THR A C 1
ATOM 910 O O . THR A 1 118 ? 7.696 1.128 -17.505 1.00 90.62 118 THR A O 1
ATOM 913 N N . VAL A 1 119 ? 6.349 1.577 -19.263 1.00 92.88 119 VAL A N 1
ATOM 914 C CA . VAL A 1 119 ? 5.625 0.303 -19.290 1.00 92.88 119 VAL A CA 1
ATOM 915 C C . VAL A 1 119 ? 5.751 -0.279 -20.690 1.00 92.88 119 VAL A C 1
ATOM 917 O O . VAL A 1 119 ? 5.399 0.379 -21.668 1.00 92.88 119 VAL A O 1
ATOM 920 N N . ARG A 1 120 ? 6.237 -1.516 -20.796 1.00 93.50 120 ARG A N 1
ATOM 921 C CA . ARG A 1 120 ? 6.230 -2.267 -22.054 1.00 93.50 120 ARG A CA 1
ATOM 922 C C . ARG A 1 120 ? 5.038 -3.214 -22.062 1.00 93.50 120 ARG A C 1
ATOM 924 O O . ARG A 1 120 ? 4.911 -4.053 -21.176 1.00 93.50 120 ARG A O 1
ATOM 931 N N . ILE A 1 121 ? 4.169 -3.065 -23.058 1.00 91.94 121 ILE A N 1
ATOM 932 C CA . ILE A 1 121 ? 2.966 -3.884 -23.236 1.00 91.94 121 ILE A CA 1
ATOM 933 C C . ILE A 1 121 ? 3.151 -4.725 -24.506 1.00 91.94 121 ILE A C 1
ATOM 935 O O . ILE A 1 121 ? 3.478 -4.153 -25.550 1.00 91.94 121 ILE A O 1
ATOM 939 N N . PRO A 1 122 ? 2.976 -6.059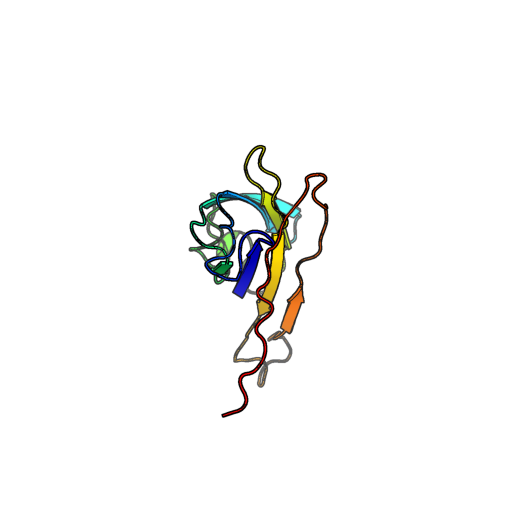 -24.455 1.00 90.19 122 PRO A N 1
ATOM 940 C CA . PRO A 1 122 ? 3.019 -6.880 -25.657 1.00 90.19 122 PRO A CA 1
ATOM 941 C C . PRO A 1 122 ? 1.826 -6.577 -26.560 1.00 90.19 122 PRO A C 1
ATOM 943 O O . PRO A 1 122 ? 0.683 -6.565 -26.108 1.00 90.19 122 PRO A O 1
ATOM 946 N N . VAL A 1 123 ? 2.089 -6.424 -27.855 1.00 88.94 123 VAL A N 1
ATOM 947 C CA . VAL A 1 123 ? 1.055 -6.481 -28.891 1.00 88.94 123 VAL A CA 1
ATOM 948 C C . VAL A 1 123 ? 1.181 -7.845 -29.559 1.00 88.94 123 VAL A C 1
ATOM 950 O O . VAL A 1 123 ? 2.162 -8.103 -30.253 1.00 88.94 123 VAL A O 1
ATOM 953 N N . ILE A 1 124 ? 0.227 -8.738 -29.295 1.00 86.12 124 ILE A N 1
ATOM 954 C CA . ILE A 1 124 ? 0.205 -10.097 -29.852 1.00 86.12 124 ILE A CA 1
ATOM 955 C C . ILE A 1 124 ? -0.874 -10.138 -30.930 1.00 86.12 124 ILE A C 1
ATOM 957 O O . ILE A 1 124 ? -2.033 -9.825 -30.661 1.00 86.12 124 ILE A O 1
ATOM 961 N N . ILE A 1 125 ? -0.491 -10.509 -32.151 1.00 85.69 125 ILE A N 1
ATOM 962 C CA . ILE A 1 125 ? -1.434 -10.686 -33.258 1.00 85.69 125 ILE A CA 1
ATOM 963 C C . ILE A 1 125 ? -2.158 -12.028 -33.047 1.00 85.69 125 ILE A C 1
ATOM 965 O O . ILE A 1 125 ? -1.474 -13.040 -32.870 1.00 85.69 125 ILE A O 1
ATOM 969 N N . PRO A 1 126 ? -3.504 -12.076 -33.058 1.00 82.38 126 PRO A N 1
ATOM 970 C CA . PRO A 1 126 ? -4.236 -13.334 -32.948 1.00 82.38 126 PRO A CA 1
ATOM 971 C C . PRO A 1 126 ? -3.883 -14.265 -34.113 1.00 82.38 126 PRO A C 1
ATOM 973 O O . PRO A 1 126 ? -4.030 -13.891 -35.276 1.00 82.38 126 PRO A O 1
ATOM 976 N N . THR A 1 127 ? -3.424 -15.481 -33.823 1.00 80.88 127 THR A N 1
ATOM 977 C CA . THR A 1 127 ? -3.224 -16.505 -34.855 1.00 80.88 127 THR A CA 1
ATOM 978 C C . THR A 1 127 ? -4.572 -17.120 -35.211 1.00 80.88 127 THR A C 1
ATOM 980 O O . THR A 1 127 ? -5.241 -17.664 -34.334 1.00 80.88 127 THR A O 1
ATOM 983 N N . CYS A 1 128 ? -4.973 -17.046 -36.480 1.00 75.25 128 CYS A N 1
ATOM 984 C CA . CYS A 1 128 ? -6.125 -17.801 -36.967 1.00 75.25 128 CYS A CA 1
ATOM 985 C C . CYS A 1 128 ? -5.675 -19.250 -37.187 1.00 75.25 128 CYS A C 1
ATOM 987 O O . CYS A 1 128 ? -4.921 -19.503 -38.125 1.00 75.25 128 CYS A O 1
ATOM 989 N N . ASN A 1 129 ? -6.099 -20.159 -36.310 1.00 64.12 129 ASN A N 1
ATOM 990 C CA . ASN A 1 129 ? -6.081 -21.604 -36.546 1.00 64.12 129 ASN A CA 1
ATOM 991 C C . ASN A 1 129 ? -7.521 -22.095 -36.627 1.00 64.12 129 ASN A C 1
ATOM 993 O O . ASN A 1 129 ? -8.310 -21.676 -35.748 1.00 64.12 129 ASN A O 1
#

Secondary structure (DSSP, 8-state):
-EEEEEE-EETTTEEPP-EEEEEEEE-TT--EEEEEEEE-SSEEEE-SBTTBS--SS-HHHHS-TT---EEEEEESSS---EEEEEEEE--GGGGT-TT---EEEEPPP----SS---EE----PPP--

pLDDT: mean 91.53, std 5.43, range [64.12, 97.25]